Protein AF-A0A1W6CMZ3-F1 (afdb_monomer)

Structure (mmCIF, N/CA/C/O backbone):
data_AF-A0A1W6CMZ3-F1
#
_entry.id   AF-A0A1W6CMZ3-F1
#
loop_
_atom_site.group_PDB
_atom_site.id
_atom_site.type_symbol
_atom_site.label_atom_id
_atom_site.label_alt_id
_atom_site.label_comp_id
_atom_site.label_asym_id
_atom_site.label_entity_id
_atom_site.label_seq_id
_atom_site.pdbx_PDB_ins_code
_atom_site.Cartn_x
_atom_site.Cartn_y
_atom_site.Cartn_z
_atom_site.occupancy
_atom_site.B_iso_or_equiv
_atom_site.auth_seq_id
_atom_site.auth_comp_id
_atom_site.auth_asym_id
_atom_site.auth_atom_id
_atom_site.pdbx_PDB_model_num
ATOM 1 N N . MET A 1 1 ? 29.414 -1.482 -27.887 1.00 62.56 1 MET A N 1
ATOM 2 C CA . MET A 1 1 ? 29.349 -2.497 -28.954 1.00 62.56 1 MET A CA 1
ATOM 3 C C . MET A 1 1 ? 29.096 -3.826 -28.285 1.00 62.56 1 MET A C 1
ATOM 5 O O . MET A 1 1 ? 29.893 -4.213 -27.436 1.00 62.56 1 MET A O 1
ATOM 9 N N . ASN A 1 2 ? 27.954 -4.448 -28.569 1.00 77.81 2 ASN A N 1
ATOM 10 C CA . ASN A 1 2 ? 27.656 -5.778 -28.047 1.00 77.81 2 ASN A CA 1
ATOM 11 C C . ASN A 1 2 ? 28.223 -6.823 -29.026 1.00 77.81 2 ASN A C 1
ATOM 13 O O . ASN A 1 2 ? 28.229 -6.612 -30.239 1.00 77.81 2 ASN A O 1
ATOM 17 N N . HIS A 1 3 ? 28.694 -7.954 -28.506 1.00 80.75 3 HIS A N 1
ATOM 18 C CA . HIS A 1 3 ? 29.299 -9.018 -29.309 1.00 80.75 3 HIS A CA 1
ATOM 19 C C . HIS A 1 3 ? 28.613 -10.352 -29.015 1.00 80.75 3 HIS A C 1
ATOM 21 O O . HIS A 1 3 ? 28.310 -10.647 -27.858 1.00 80.75 3 HIS A O 1
ATOM 27 N N . ARG A 1 4 ? 28.403 -11.174 -30.048 1.00 79.62 4 ARG A N 1
ATOM 28 C CA . ARG A 1 4 ? 28.017 -12.582 -29.893 1.00 79.62 4 ARG A CA 1
ATOM 29 C C . ARG A 1 4 ? 29.242 -13.473 -30.033 1.00 79.62 4 ARG A C 1
ATOM 31 O O . ARG A 1 4 ? 30.122 -13.203 -30.848 1.00 79.62 4 ARG A O 1
ATOM 38 N N . VAL A 1 5 ? 29.294 -14.537 -29.241 1.00 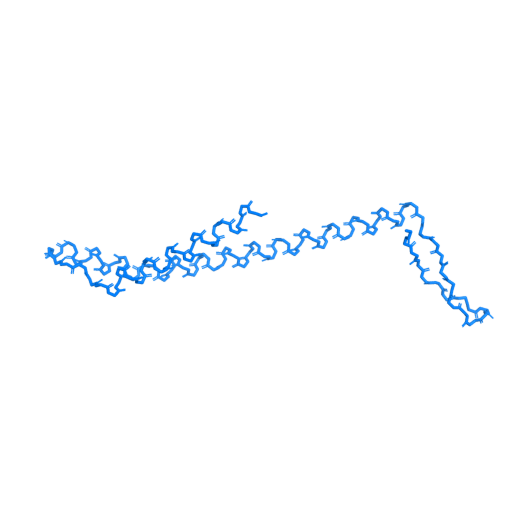76.06 5 VAL A N 1
ATOM 39 C CA . VAL A 1 5 ? 30.352 -15.545 -2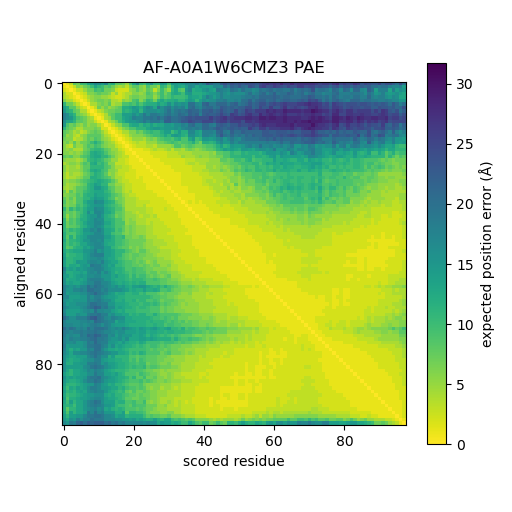9.341 1.00 76.06 5 VAL A CA 1
ATOM 40 C C . VAL A 1 5 ? 29.888 -16.634 -30.295 1.00 76.06 5 VAL A C 1
ATOM 42 O O . VAL A 1 5 ? 28.842 -17.243 -30.076 1.00 76.06 5 VAL A O 1
ATOM 45 N N . VAL A 1 6 ?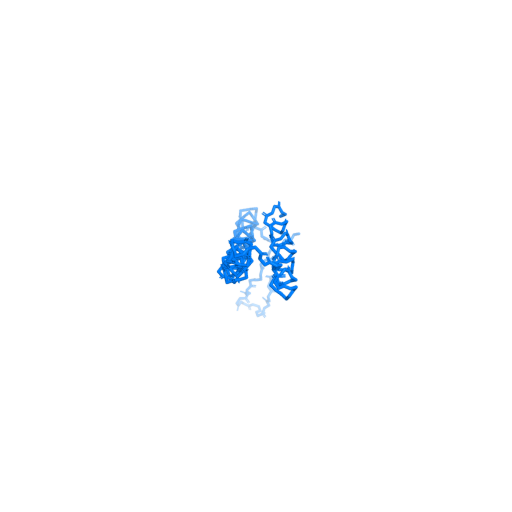 30.665 -16.873 -31.347 1.00 75.19 6 VAL A N 1
ATOM 46 C CA . VAL A 1 6 ? 30.429 -17.955 -32.304 1.00 75.19 6 VAL A CA 1
ATOM 47 C C . VAL A 1 6 ? 31.599 -18.928 -32.194 1.00 75.19 6 VAL A C 1
ATOM 49 O O . VAL A 1 6 ? 32.757 -18.509 -32.199 1.00 75.19 6 VAL A O 1
ATOM 52 N N . ALA A 1 7 ? 31.302 -20.217 -32.023 1.00 69.25 7 ALA A N 1
ATOM 53 C CA . ALA A 1 7 ? 32.330 -21.249 -32.020 1.00 69.25 7 ALA A CA 1
ATOM 54 C C . ALA A 1 7 ? 32.769 -21.497 -33.463 1.00 69.25 7 ALA A C 1
ATOM 56 O O . ALA A 1 7 ? 31.960 -21.938 -34.282 1.00 69.25 7 ALA A O 1
ATOM 57 N N . ASP A 1 8 ? 34.030 -21.205 -33.768 1.00 66.75 8 ASP A N 1
ATOM 58 C CA . ASP A 1 8 ? 34.616 -21.628 -35.030 1.00 66.75 8 ASP A CA 1
ATOM 59 C C . ASP A 1 8 ? 34.994 -23.110 -34.910 1.00 66.75 8 ASP A C 1
ATOM 61 O O . ASP A 1 8 ? 35.938 -23.480 -34.201 1.00 66.7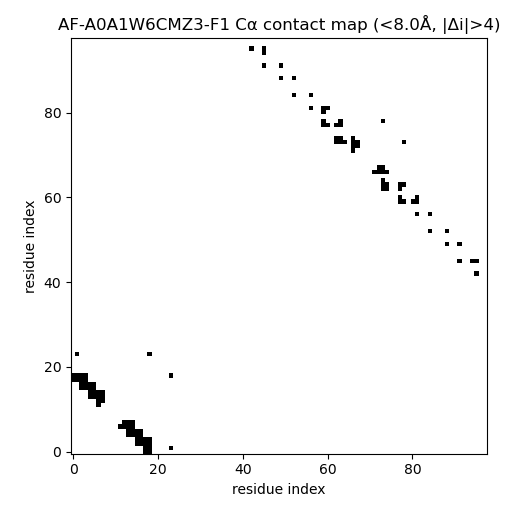5 8 ASP A O 1
ATOM 65 N N . LEU A 1 9 ? 34.191 -23.968 -35.544 1.00 57.47 9 LEU A N 1
ATOM 66 C CA . LEU A 1 9 ? 34.331 -25.426 -35.490 1.00 57.47 9 LEU A CA 1
ATOM 67 C C . LEU A 1 9 ? 35.645 -25.915 -36.122 1.00 57.47 9 LEU A C 1
ATOM 69 O O . LEU A 1 9 ? 36.079 -27.018 -35.802 1.00 57.47 9 LEU A O 1
ATOM 73 N N . GLU A 1 10 ? 36.296 -25.102 -36.959 1.00 59.69 10 GLU A N 1
ATOM 74 C CA . GLU A 1 10 ? 37.554 -25.459 -37.629 1.00 59.69 10 GLU A CA 1
ATOM 75 C C . GLU A 1 10 ? 38.795 -25.119 -36.785 1.00 59.69 10 GLU A C 1
ATOM 77 O O . GLU A 1 10 ? 39.803 -25.821 -36.851 1.00 59.69 10 GLU A O 1
ATOM 82 N N . ALA A 1 11 ? 38.729 -24.070 -35.955 1.00 64.44 11 ALA A N 1
ATOM 83 C CA . ALA A 1 11 ? 39.878 -23.564 -35.193 1.00 64.44 11 ALA A CA 1
ATOM 84 C C . ALA A 1 11 ? 39.826 -23.869 -33.685 1.00 64.44 11 ALA A C 1
ATOM 86 O O . ALA A 1 11 ? 40.799 -23.620 -32.973 1.00 64.44 11 ALA A O 1
ATOM 87 N N . GLY A 1 12 ? 38.693 -24.355 -33.161 1.00 63.53 12 GLY A N 1
ATOM 88 C CA . GLY A 1 12 ? 38.502 -24.543 -31.717 1.00 63.53 12 GLY A CA 1
ATOM 89 C C . GLY A 1 12 ? 38.559 -23.233 -30.913 1.00 63.53 12 GLY A C 1
ATOM 90 O O . GLY A 1 12 ? 38.713 -23.263 -29.692 1.00 63.53 12 GLY A O 1
ATOM 91 N N . MET A 1 13 ? 38.445 -22.080 -31.586 1.00 57.53 13 MET A N 1
ATOM 92 C CA . MET A 1 13 ? 38.521 -20.745 -30.996 1.00 57.53 13 MET A CA 1
ATOM 93 C C . MET A 1 13 ? 37.150 -20.061 -31.010 1.00 57.53 13 MET A C 1
ATOM 95 O O . MET A 1 13 ? 36.419 -20.082 -31.998 1.00 57.53 13 MET A O 1
ATOM 99 N N . ALA A 1 14 ? 36.807 -19.424 -29.892 1.00 69.94 14 ALA A N 1
ATOM 100 C CA . ALA A 1 14 ? 35.621 -18.589 -29.774 1.00 69.94 14 ALA A CA 1
ATOM 101 C C . ALA A 1 14 ? 35.881 -17.225 -30.435 1.00 69.94 14 ALA A C 1
ATOM 103 O O . ALA A 1 14 ? 36.719 -16.458 -29.958 1.00 69.94 14 ALA A O 1
ATOM 104 N N . VAL A 1 15 ? 35.160 -16.911 -31.514 1.00 75.06 15 VAL A N 1
ATOM 105 C CA . VAL A 1 15 ? 35.260 -15.617 -32.205 1.00 75.06 15 VAL A CA 1
ATOM 106 C C . VAL A 1 15 ? 34.138 -14.702 -31.722 1.00 75.06 15 VAL A C 1
ATOM 108 O O . VAL A 1 15 ? 32.959 -15.064 -31.751 1.00 75.06 15 VAL A O 1
ATOM 111 N N . GLN A 1 16 ? 34.500 -13.501 -31.271 1.00 74.19 16 GLN A N 1
ATOM 112 C CA . GLN A 1 16 ? 33.541 -12.447 -30.945 1.00 74.19 16 GLN A CA 1
ATOM 113 C C . GLN A 1 16 ? 33.173 -11.686 -32.215 1.00 74.19 16 GLN A C 1
ATOM 115 O O . GLN A 1 16 ? 33.980 -10.944 -32.771 1.00 74.19 16 GLN A O 1
ATOM 120 N N . VAL A 1 17 ? 31.935 -11.869 -32.664 1.00 79.88 17 VAL A N 1
ATOM 121 C CA . VAL A 1 17 ? 31.381 -11.174 -33.826 1.00 79.88 17 VAL A CA 1
ATOM 122 C C . VAL A 1 17 ? 30.532 -10.006 -33.313 1.00 79.88 17 VAL A C 1
ATOM 124 O O . VAL A 1 17 ? 29.685 -10.223 -32.440 1.00 79.88 17 VAL A O 1
ATOM 127 N N . PRO A 1 18 ? 30.758 -8.760 -33.778 1.00 80.62 18 PRO A N 1
ATOM 128 C CA . PRO A 1 18 ? 29.882 -7.643 -33.437 1.00 80.62 18 PRO A CA 1
ATOM 129 C C . PRO A 1 18 ? 28.460 -7.940 -33.910 1.00 80.62 18 PRO A C 1
ATOM 131 O O . PRO A 1 18 ? 28.262 -8.517 -34.980 1.00 80.62 18 PRO A O 1
ATOM 134 N N . LEU A 1 19 ? 27.480 -7.571 -33.093 1.00 85.06 19 LEU A N 1
ATOM 135 C CA . LEU A 1 19 ? 26.080 -7.720 -33.467 1.00 85.06 19 LEU A CA 1
ATOM 136 C C . LEU A 1 19 ? 25.733 -6.769 -34.615 1.00 85.06 19 LEU A C 1
ATOM 138 O O . LEU A 1 19 ? 26.263 -5.661 -34.720 1.00 85.06 19 LEU A O 1
ATOM 142 N N . THR A 1 20 ? 24.839 -7.220 -35.487 1.00 91.00 20 THR A N 1
ATOM 143 C CA . THR A 1 20 ? 24.210 -6.363 -36.492 1.00 91.00 20 THR A CA 1
ATOM 144 C C . THR A 1 20 ? 23.235 -5.392 -35.823 1.00 91.00 20 THR A C 1
ATOM 146 O O . THR A 1 20 ? 22.750 -5.647 -34.722 1.00 91.00 20 THR A O 1
ATOM 149 N N . ALA A 1 21 ? 22.896 -4.289 -36.496 1.00 88.75 21 ALA A N 1
ATOM 150 C CA . ALA A 1 21 ? 21.940 -3.312 -35.967 1.00 88.75 21 ALA A CA 1
ATOM 151 C C . ALA A 1 21 ? 20.562 -3.931 -35.647 1.00 88.75 21 ALA A C 1
ATOM 153 O O . ALA A 1 21 ? 19.914 -3.528 -34.686 1.00 88.75 21 ALA A O 1
ATOM 154 N N . GLU A 1 22 ? 20.128 -4.929 -36.423 1.00 87.75 22 GLU A N 1
ATOM 155 C CA . GLU A 1 22 ? 18.876 -5.657 -36.187 1.00 87.75 22 GLU A CA 1
ATOM 156 C C . GLU A 1 22 ? 18.958 -6.540 -34.933 1.00 87.75 22 GLU A C 1
ATOM 158 O O . GLU A 1 22 ? 18.054 -6.511 -34.099 1.00 87.75 22 GLU A O 1
ATOM 163 N N . GLU A 1 23 ? 20.067 -7.259 -34.742 1.00 88.94 23 GLU A N 1
ATOM 164 C CA . GLU A 1 23 ? 20.285 -8.067 -33.537 1.00 88.94 23 GLU A CA 1
ATOM 165 C C . GLU A 1 23 ? 20.466 -7.192 -32.284 1.00 88.94 23 GLU A C 1
ATOM 167 O O . GLU A 1 23 ? 19.976 -7.539 -31.209 1.00 88.94 23 GLU A O 1
ATOM 172 N N . GLU A 1 24 ? 21.137 -6.040 -32.396 1.00 88.94 24 GLU A N 1
ATOM 173 C CA . GLU A 1 24 ? 21.228 -5.069 -31.300 1.00 88.94 24 GLU A CA 1
ATOM 174 C C . GLU A 1 24 ? 19.843 -4.527 -30.929 1.00 88.94 24 GLU A C 1
ATOM 176 O O . GLU A 1 24 ? 19.513 -4.450 -29.742 1.00 88.94 24 GLU A O 1
ATOM 181 N N . GLN A 1 25 ? 19.010 -4.210 -31.922 1.00 88.19 25 GLN A N 1
ATOM 182 C CA . GLN A 1 25 ? 17.651 -3.731 -31.698 1.00 88.19 25 GLN A CA 1
ATOM 183 C C . GLN A 1 25 ? 16.764 -4.798 -31.039 1.00 88.19 25 GLN A C 1
ATOM 185 O O . GLN A 1 25 ? 16.065 -4.493 -30.072 1.00 88.19 25 GLN A O 1
ATOM 190 N N . ASP A 1 26 ? 16.823 -6.050 -31.495 1.00 91.81 26 ASP A N 1
ATOM 191 C CA . ASP A 1 26 ? 16.092 -7.170 -30.887 1.00 91.81 26 ASP A CA 1
ATOM 192 C C . ASP A 1 26 ? 16.522 -7.400 -29.427 1.00 91.81 26 ASP A C 1
ATOM 194 O O . ASP A 1 26 ? 15.684 -7.543 -28.532 1.00 91.81 26 ASP A O 1
ATOM 198 N N . LEU A 1 27 ? 17.825 -7.333 -29.134 1.00 88.75 27 LEU A N 1
ATOM 199 C CA . LEU A 1 27 ? 18.329 -7.417 -27.759 1.00 88.75 27 LEU A CA 1
ATOM 200 C C . LEU A 1 27 ? 17.818 -6.273 -26.875 1.00 88.75 27 LEU A C 1
ATOM 202 O O . LEU A 1 27 ? 17.445 -6.514 -25.722 1.00 88.75 27 LEU A O 1
ATOM 206 N N . LEU A 1 28 ? 17.769 -5.044 -27.393 1.00 92.06 28 LEU A N 1
ATOM 207 C CA . LEU A 1 28 ? 17.212 -3.899 -26.670 1.00 92.06 28 LEU A CA 1
ATOM 208 C C . LEU A 1 28 ? 15.718 -4.089 -26.388 1.00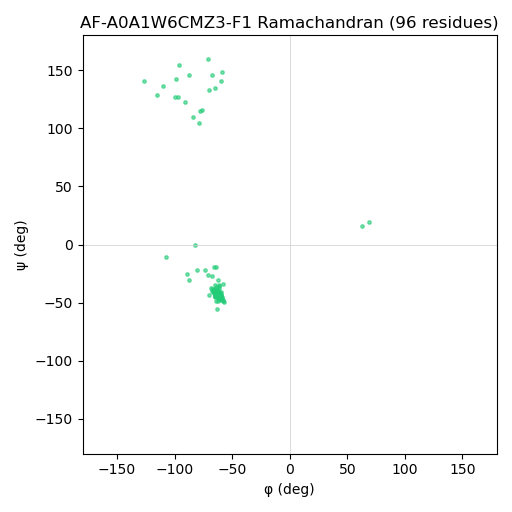 92.06 28 LEU A C 1
ATOM 210 O O . LEU A 1 28 ? 15.282 -3.865 -25.257 1.00 92.06 28 LEU A O 1
ATOM 214 N N . THR A 1 29 ? 14.943 -4.558 -27.368 1.00 93.50 29 THR A N 1
ATOM 215 C CA . THR A 1 29 ? 13.513 -4.846 -27.199 1.00 93.50 29 THR A CA 1
ATOM 216 C C . THR A 1 29 ? 13.276 -5.935 -26.158 1.00 93.50 29 THR A C 1
ATOM 218 O O . THR A 1 29 ? 12.441 -5.765 -25.271 1.00 93.50 29 THR A O 1
ATOM 221 N N . ARG A 1 30 ? 14.040 -7.031 -26.200 1.00 91.31 30 ARG A N 1
ATOM 222 C CA . ARG A 1 30 ? 13.939 -8.108 -25.203 1.00 91.31 30 ARG A CA 1
ATOM 223 C C . ARG A 1 30 ? 14.285 -7.614 -23.805 1.00 91.31 30 ARG A C 1
ATOM 225 O O . ARG A 1 30 ? 13.565 -7.920 -22.860 1.00 91.31 30 ARG A O 1
ATOM 232 N N . ARG A 1 31 ? 15.345 -6.813 -23.668 1.00 92.31 31 ARG A N 1
ATOM 233 C CA . ARG A 1 31 ? 15.726 -6.214 -22.384 1.00 92.31 31 ARG A CA 1
ATOM 234 C C . ARG A 1 31 ? 14.635 -5.286 -21.847 1.00 92.31 31 ARG A C 1
ATOM 236 O O . ARG A 1 31 ? 14.337 -5.337 -20.658 1.00 92.31 31 ARG A O 1
ATOM 243 N N . ALA A 1 32 ? 14.027 -4.476 -22.711 1.00 92.00 32 ALA A N 1
ATOM 244 C CA . ALA A 1 32 ? 12.907 -3.621 -22.333 1.00 92.00 32 ALA A CA 1
ATOM 245 C C . ALA A 1 32 ? 11.695 -4.445 -21.869 1.00 92.00 32 ALA A C 1
ATOM 247 O O . ALA A 1 32 ? 11.107 -4.129 -20.839 1.00 92.00 32 ALA A O 1
ATOM 248 N N . ALA A 1 33 ? 11.369 -5.537 -22.567 1.00 92.38 33 ALA A N 1
ATOM 249 C CA . ALA A 1 33 ? 10.282 -6.436 -22.183 1.00 92.38 33 ALA A CA 1
ATOM 250 C C . ALA A 1 33 ? 10.539 -7.131 -20.834 1.00 92.38 33 ALA A C 1
ATOM 252 O O . ALA A 1 33 ? 9.613 -7.287 -20.042 1.00 92.38 33 ALA A O 1
ATOM 253 N N . VAL A 1 34 ? 11.787 -7.520 -20.545 1.00 92.88 34 VAL A N 1
ATOM 254 C CA . VAL A 1 34 ? 12.166 -8.055 -19.225 1.00 92.88 34 VAL A CA 1
ATOM 255 C C . VAL A 1 34 ? 11.953 -6.999 -18.140 1.00 92.88 34 VAL A C 1
ATOM 257 O O . VAL A 1 34 ? 11.262 -7.278 -17.168 1.00 92.88 34 VAL A O 1
ATOM 260 N N . GLY A 1 35 ? 12.441 -5.771 -18.343 1.00 90.56 35 GLY A N 1
ATOM 261 C CA . GLY A 1 35 ? 12.247 -4.689 -17.370 1.00 90.56 35 GLY A CA 1
ATOM 262 C C . GLY A 1 35 ? 10.773 -4.330 -17.137 1.00 90.56 35 GLY A C 1
ATOM 263 O O . GLY A 1 35 ? 10.381 -4.023 -16.015 1.00 90.56 35 GLY A O 1
ATOM 264 N N . GLN A 1 36 ? 9.932 -4.410 -18.174 1.00 91.31 36 GLN A N 1
ATOM 265 C CA . GLN A 1 36 ? 8.483 -4.225 -18.038 1.00 91.31 36 GLN A CA 1
ATOM 266 C C . GLN A 1 36 ? 7.837 -5.325 -17.192 1.00 91.31 36 GLN A C 1
ATOM 268 O O . GLN A 1 36 ? 7.065 -5.011 -16.290 1.00 91.31 36 GLN A O 1
ATOM 273 N N . ARG A 1 37 ? 8.187 -6.594 -17.430 1.00 92.38 37 ARG A N 1
ATOM 274 C CA . ARG A 1 37 ? 7.673 -7.722 -16.635 1.00 92.38 37 ARG A CA 1
ATOM 275 C C . ARG A 1 37 ? 8.076 -7.613 -15.168 1.00 92.38 37 ARG A C 1
ATOM 277 O O . ARG A 1 37 ? 7.227 -7.755 -14.297 1.00 92.38 37 ARG A O 1
ATOM 284 N N . GLU A 1 38 ? 9.337 -7.286 -14.892 1.00 92.94 38 GLU A N 1
ATOM 285 C CA . GLU A 1 38 ? 9.824 -7.076 -13.522 1.00 92.94 38 GLU A CA 1
ATOM 286 C C . GLU A 1 38 ? 9.057 -5.944 -12.813 1.00 92.94 38 GLU A C 1
ATOM 288 O O . GLU A 1 38 ? 8.684 -6.070 -11.644 1.00 92.94 38 GLU A O 1
ATOM 293 N N . ALA A 1 39 ? 8.758 -4.851 -13.523 1.00 91.50 39 ALA A N 1
ATOM 294 C CA . ALA A 1 39 ? 7.963 -3.751 -12.982 1.00 91.50 39 ALA A CA 1
ATOM 295 C C . ALA A 1 39 ? 6.497 -4.147 -12.721 1.00 91.50 39 ALA A C 1
ATOM 297 O O . ALA A 1 39 ? 5.912 -3.729 -11.719 1.00 91.50 39 ALA A O 1
ATOM 298 N N . GLU A 1 40 ? 5.891 -4.952 -13.595 1.00 93.94 40 GLU A N 1
ATOM 299 C CA . GLU A 1 40 ? 4.536 -5.484 -13.410 1.00 93.94 40 GLU A CA 1
ATOM 300 C C . GLU A 1 40 ? 4.454 -6.429 -12.206 1.00 93.94 40 GLU A C 1
ATOM 302 O O . GLU A 1 40 ? 3.546 -6.298 -11.383 1.00 93.94 40 GLU A O 1
ATOM 307 N N . GLU A 1 41 ? 5.429 -7.326 -12.052 1.00 95.12 41 GLU A N 1
ATOM 308 C CA . GLU A 1 41 ? 5.534 -8.226 -10.901 1.00 95.12 41 GLU A CA 1
ATOM 309 C C . GLU A 1 41 ? 5.688 -7.442 -9.591 1.00 95.12 41 GLU A C 1
ATOM 311 O O . GLU A 1 41 ? 4.964 -7.694 -8.623 1.00 95.12 41 GLU A O 1
ATOM 316 N N . ALA A 1 42 ? 6.561 -6.429 -9.569 1.00 94.75 42 ALA A N 1
ATOM 317 C CA . ALA A 1 42 ? 6.722 -5.553 -8.412 1.00 94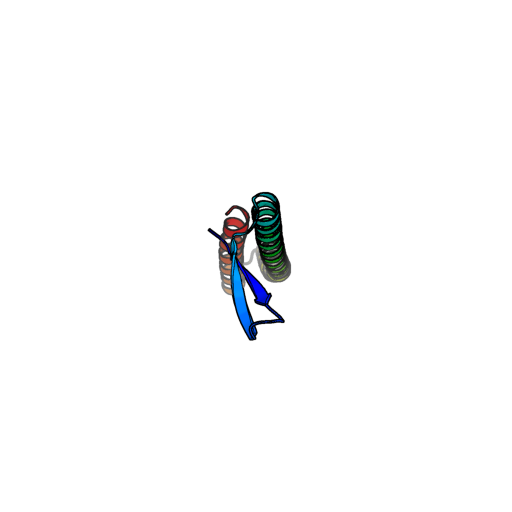.75 42 ALA A CA 1
ATOM 318 C C . ALA A 1 42 ? 5.412 -4.825 -8.055 1.00 94.75 42 ALA A C 1
ATOM 320 O O . ALA A 1 42 ? 5.013 -4.790 -6.886 1.00 94.75 42 ALA A O 1
ATOM 321 N N . ARG A 1 43 ? 4.693 -4.296 -9.054 1.00 95.88 43 ARG A N 1
ATOM 322 C CA . ARG A 1 43 ? 3.381 -3.654 -8.856 1.00 95.88 43 ARG A CA 1
ATOM 323 C C . ARG A 1 43 ? 2.346 -4.629 -8.301 1.00 95.88 43 ARG A C 1
ATOM 325 O O . ARG A 1 43 ? 1.617 -4.263 -7.378 1.00 95.88 43 ARG A O 1
ATOM 332 N N . ALA A 1 44 ? 2.294 -5.857 -8.813 1.00 96.88 44 ALA A N 1
ATOM 333 C CA . ALA A 1 44 ? 1.374 -6.887 -8.337 1.00 96.88 44 ALA A CA 1
ATOM 334 C C . ALA A 1 44 ? 1.632 -7.250 -6.864 1.00 96.88 44 ALA A C 1
ATOM 336 O O . ALA A 1 44 ? 0.688 -7.357 -6.078 1.00 96.88 44 ALA A O 1
ATOM 337 N N . LEU A 1 45 ? 2.901 -7.364 -6.457 1.00 97.31 45 LEU A N 1
ATOM 338 C CA . LEU A 1 45 ? 3.274 -7.609 -5.060 1.00 97.31 45 LEU A CA 1
ATOM 339 C C . LEU A 1 45 ? 2.847 -6.460 -4.138 1.00 97.31 45 LEU A C 1
ATOM 341 O O . LEU A 1 45 ? 2.288 -6.706 -3.067 1.00 97.31 45 LEU A O 1
ATOM 345 N N . ILE A 1 46 ? 3.050 -5.209 -4.560 1.00 97.56 46 ILE A N 1
ATOM 346 C CA . ILE A 1 46 ? 2.621 -4.035 -3.787 1.00 97.56 46 ILE A CA 1
ATOM 347 C C . ILE A 1 46 ? 1.094 -4.012 -3.627 1.00 97.56 46 ILE A C 1
ATOM 349 O O . ILE A 1 46 ? 0.590 -3.775 -2.527 1.00 97.56 46 ILE A O 1
ATOM 353 N N . GLN A 1 47 ? 0.345 -4.294 -4.696 1.00 97.81 47 GLN A N 1
ATOM 354 C CA . GLN A 1 47 ? -1.118 -4.371 -4.645 1.00 97.81 47 GLN A CA 1
ATOM 355 C C . GLN A 1 47 ? -1.607 -5.488 -3.714 1.00 97.81 47 GLN A C 1
ATOM 357 O O . GLN A 1 47 ? -2.543 -5.277 -2.941 1.00 97.81 47 GLN A O 1
ATOM 362 N N . ALA A 1 48 ? -0.954 -6.653 -3.733 1.00 98.12 48 ALA A N 1
ATOM 363 C CA . ALA A 1 48 ? -1.270 -7.748 -2.822 1.00 98.12 48 ALA A CA 1
ATOM 364 C C . ALA A 1 48 ? -1.031 -7.365 -1.350 1.00 98.12 48 ALA A C 1
ATOM 366 O O . ALA A 1 48 ? -1.838 -7.707 -0.481 1.00 98.12 48 ALA A O 1
ATOM 367 N N . GLU A 1 49 ? 0.038 -6.619 -1.055 1.00 98.00 49 GLU A N 1
ATOM 368 C CA . GLU A 1 49 ? 0.300 -6.134 0.303 1.00 98.00 49 GLU A CA 1
ATOM 369 C C . GLU A 1 49 ? -0.734 -5.094 0.752 1.00 98.00 49 GLU A C 1
ATOM 371 O O . GLU A 1 49 ? -1.211 -5.152 1.886 1.00 98.00 49 GLU A O 1
ATOM 376 N N . LEU A 1 50 ? -1.144 -4.186 -0.140 1.00 98.25 50 LEU A N 1
ATOM 377 C CA . LEU A 1 50 ? -2.222 -3.233 0.138 1.00 98.25 50 LEU A CA 1
ATOM 378 C C . LEU A 1 50 ? -3.535 -3.954 0.475 1.00 98.25 50 LEU A C 1
ATOM 380 O O . LEU A 1 50 ? -4.143 -3.648 1.498 1.00 98.25 50 LEU A O 1
ATOM 384 N N . ALA A 1 51 ? -3.914 -4.981 -0.291 1.00 98.06 51 ALA A N 1
ATOM 385 C CA . ALA A 1 51 ? -5.096 -5.792 0.010 1.00 98.06 51 ALA A CA 1
ATOM 386 C C . ALA A 1 51 ? -4.987 -6.512 1.372 1.00 98.06 51 ALA A C 1
ATOM 388 O O . ALA A 1 51 ? -5.965 -6.635 2.120 1.00 98.06 51 ALA A O 1
ATOM 389 N N . ARG A 1 52 ? -3.780 -6.959 1.747 1.00 98.00 52 ARG A N 1
ATOM 390 C CA . ARG A 1 52 ? -3.531 -7.531 3.076 1.00 98.00 52 ARG A CA 1
ATOM 391 C C . ARG A 1 52 ? -3.700 -6.482 4.177 1.00 98.00 52 ARG A C 1
ATOM 393 O O . ARG A 1 52 ? -4.286 -6.794 5.212 1.00 98.00 52 ARG A O 1
ATOM 400 N N . ILE A 1 53 ? -3.224 -5.257 3.978 1.00 98.06 53 ILE A N 1
ATOM 401 C CA . ILE A 1 53 ? -3.432 -4.159 4.931 1.00 98.06 53 ILE A CA 1
ATOM 402 C C . ILE A 1 53 ? -4.924 -3.853 5.086 1.00 98.06 53 ILE A C 1
ATOM 404 O O . ILE A 1 53 ? -5.403 -3.781 6.220 1.00 98.06 53 ILE A O 1
ATOM 408 N N . ASP A 1 54 ? -5.663 -3.757 3.980 1.00 97.75 54 ASP A N 1
ATOM 409 C CA . ASP A 1 54 ? -7.100 -3.480 3.994 1.00 97.75 54 ASP A CA 1
ATOM 410 C C . ASP A 1 54 ? -7.848 -4.526 4.829 1.00 97.75 54 ASP A C 1
ATOM 412 O O . ASP A 1 54 ? -8.568 -4.172 5.763 1.00 97.75 54 ASP A O 1
ATOM 416 N N . SER A 1 55 ? -7.595 -5.820 4.602 1.00 97.62 55 SER A N 1
ATOM 417 C CA . SER A 1 55 ? -8.209 -6.884 5.413 1.00 97.62 55 SER A CA 1
ATOM 418 C C . SER A 1 55 ? -7.840 -6.810 6.903 1.00 97.62 55 SER A C 1
ATOM 420 O O . SER A 1 55 ? -8.696 -7.025 7.764 1.00 97.62 55 SER A O 1
ATOM 422 N N . ARG A 1 56 ? -6.593 -6.449 7.238 1.00 96.81 56 ARG A N 1
ATOM 423 C CA . ARG A 1 56 ? -6.135 -6.293 8.631 1.00 96.81 56 ARG A CA 1
ATOM 424 C C . ARG A 1 56 ? -6.726 -5.067 9.325 1.00 96.81 56 ARG A C 1
ATOM 426 O O . ARG A 1 56 ? -6.845 -5.084 10.547 1.00 96.81 56 ARG A O 1
ATOM 433 N N . SER A 1 57 ? -7.102 -4.035 8.574 1.00 96.94 57 SER A N 1
ATOM 434 C CA . SER A 1 57 ? -7.691 -2.804 9.115 1.00 96.94 57 SER A CA 1
ATOM 435 C C . SER A 1 57 ? -9.140 -2.975 9.590 1.00 96.94 57 SER A C 1
ATOM 437 O O . SER A 1 57 ? -9.595 -2.221 10.447 1.00 96.94 57 SER A O 1
ATOM 439 N N . VAL A 1 58 ? -9.856 -3.997 9.098 1.00 97.31 58 VAL A N 1
ATOM 440 C CA . VAL A 1 58 ? -11.291 -4.198 9.372 1.00 97.31 58 VAL A CA 1
ATOM 441 C C . VAL A 1 58 ? -11.583 -4.352 10.863 1.00 97.31 58 VAL A C 1
ATOM 443 O O . VAL A 1 58 ? -12.504 -3.720 11.379 1.00 97.31 58 VAL A O 1
ATOM 446 N N . ARG A 1 59 ? -10.820 -5.200 11.563 1.00 96.00 59 ARG A N 1
ATOM 447 C CA . ARG A 1 59 ? -11.040 -5.469 12.990 1.00 96.00 59 ARG A CA 1
ATOM 448 C C . ARG A 1 59 ? -10.849 -4.215 13.858 1.00 96.00 59 ARG A C 1
ATOM 450 O O . ARG A 1 59 ? -11.796 -3.891 14.569 1.00 96.00 59 ARG A O 1
ATOM 457 N N . PRO A 1 60 ? -9.699 -3.513 13.822 1.00 97.06 60 PRO A N 1
ATOM 458 C CA . PRO A 1 60 ? -9.514 -2.332 14.659 1.00 97.06 60 PRO A CA 1
ATOM 459 C C . PRO A 1 60 ? -10.480 -1.200 14.279 1.00 97.06 60 PRO A C 1
ATOM 461 O O . PRO A 1 60 ? -11.006 -0.542 15.169 1.00 97.06 60 PRO A O 1
ATOM 464 N N . LEU A 1 61 ? -10.819 -1.021 12.990 1.00 97.19 61 LEU A N 1
ATOM 465 C CA . LEU A 1 61 ? -11.870 -0.072 12.588 1.00 97.19 61 LEU A CA 1
ATOM 466 C C . LEU A 1 61 ? -13.217 -0.403 13.233 1.00 97.19 61 LEU A C 1
ATOM 468 O O . LEU A 1 61 ? -13.878 0.487 13.759 1.00 97.19 61 LEU A O 1
ATOM 472 N N . ARG A 1 62 ? -13.619 -1.678 13.214 1.00 97.62 62 ARG A N 1
ATOM 473 C CA . ARG A 1 62 ? -14.862 -2.115 13.854 1.00 97.62 62 ARG A CA 1
ATOM 474 C C . ARG A 1 62 ? -14.838 -1.856 15.359 1.00 97.62 62 ARG A C 1
ATOM 476 O O . ARG A 1 62 ? -15.795 -1.284 15.860 1.00 97.62 62 ARG A O 1
ATOM 483 N N . ALA A 1 63 ? -13.757 -2.221 16.046 1.00 97.19 63 ALA A N 1
ATOM 484 C CA . ALA A 1 63 ? -13.622 -2.021 17.490 1.00 97.19 63 ALA A CA 1
ATOM 485 C C . ALA A 1 63 ? -13.714 -0.534 17.877 1.00 97.19 63 ALA A C 1
ATOM 487 O O . ALA A 1 63 ? -14.433 -0.167 18.805 1.00 97.19 63 ALA A O 1
ATOM 488 N N . ILE A 1 64 ? -13.058 0.342 17.108 1.00 97.50 64 ILE A N 1
ATOM 489 C CA . ILE A 1 64 ? -13.132 1.795 17.301 1.00 97.50 64 ILE A CA 1
ATOM 490 C C . ILE A 1 64 ? -14.562 2.304 17.108 1.00 97.50 64 ILE A C 1
ATOM 492 O O . ILE A 1 64 ? -15.048 3.080 17.930 1.00 97.50 64 ILE A O 1
ATOM 496 N N . LEU A 1 65 ? -15.243 1.867 16.044 1.00 97.75 65 LEU A N 1
ATOM 497 C CA . LEU A 1 65 ? -16.624 2.268 15.773 1.00 97.75 65 LEU A CA 1
ATOM 498 C C . LEU A 1 65 ? -17.578 1.773 16.867 1.00 97.75 65 LEU A C 1
ATOM 500 O O . LEU A 1 65 ? -18.404 2.545 17.346 1.00 97.75 65 LEU A O 1
ATOM 504 N N . GLU A 1 66 ? -17.440 0.523 17.308 1.00 98.12 66 GLU A N 1
ATOM 505 C CA . GLU A 1 66 ? -18.227 -0.048 18.406 1.00 98.12 66 GLU A CA 1
ATOM 506 C C . GLU A 1 66 ? -18.044 0.764 19.696 1.00 98.12 66 GLU A C 1
ATOM 508 O O . GLU A 1 66 ? -19.037 1.201 20.283 1.00 98.12 66 GLU A O 1
ATOM 513 N N . ALA A 1 67 ? -16.799 1.071 20.082 1.00 97.50 67 ALA A N 1
ATOM 514 C CA . ALA A 1 67 ? -16.506 1.905 21.247 1.00 97.50 67 ALA A CA 1
ATOM 515 C C . ALA A 1 67 ? -17.167 3.289 21.139 1.00 97.50 67 ALA A C 1
ATOM 517 O O . ALA A 1 67 ? -17.869 3.714 22.057 1.00 97.50 67 ALA A O 1
ATOM 518 N N . GLN A 1 68 ? -17.029 3.955 19.990 1.00 96.94 68 GLN A N 1
ATOM 519 C CA . GLN A 1 68 ? -17.634 5.268 19.752 1.00 96.94 68 GLN A CA 1
ATOM 520 C C . GLN A 1 68 ? -19.162 5.230 19.847 1.00 96.94 68 GLN A C 1
ATOM 522 O O . GLN A 1 68 ? -19.758 6.099 20.482 1.00 96.94 68 GLN A O 1
ATOM 527 N N . THR A 1 69 ? -19.807 4.216 19.261 1.00 97.62 69 THR A N 1
ATOM 528 C CA . THR A 1 69 ? -21.272 4.069 19.328 1.00 97.62 69 THR A CA 1
ATOM 529 C C . THR A 1 69 ? -21.778 3.763 20.735 1.00 97.62 69 THR A C 1
ATOM 531 O O . THR A 1 69 ? -22.895 4.145 21.076 1.00 97.62 69 THR A O 1
ATOM 534 N N . ALA A 1 70 ? -20.949 3.140 21.574 1.00 97.62 70 ALA A N 1
ATOM 535 C CA . ALA A 1 70 ? -21.233 2.905 22.986 1.00 97.62 70 ALA A CA 1
ATOM 536 C C . ALA A 1 70 ? -20.931 4.125 23.883 1.00 97.62 70 ALA A C 1
ATOM 538 O O . ALA A 1 70 ? -21.121 4.048 25.096 1.00 97.62 70 ALA A O 1
ATOM 539 N N . GLY A 1 71 ? -20.445 5.240 23.320 1.00 97.69 71 GLY A N 1
ATOM 540 C CA . GLY A 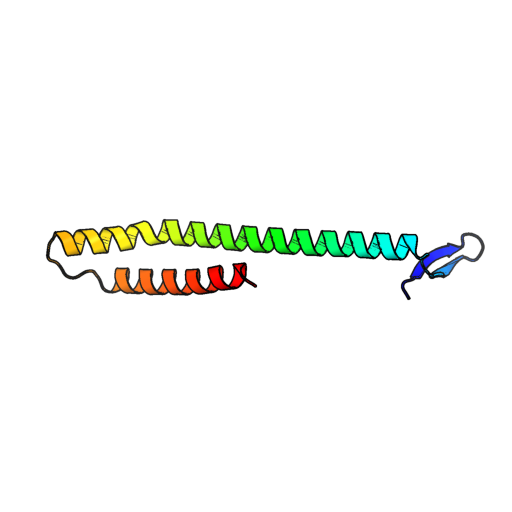1 71 ? -19.994 6.402 24.092 1.00 97.69 71 GLY A CA 1
ATOM 541 C C . GLY A 1 71 ? -18.717 6.141 24.900 1.00 97.69 71 GLY A C 1
ATOM 542 O O . GLY A 1 71 ? -18.435 6.859 25.858 1.00 97.69 71 GLY A O 1
ATOM 543 N N . LEU A 1 72 ? -17.959 5.107 24.533 1.00 97.75 72 LEU A N 1
ATOM 544 C CA . LEU A 1 72 ? -16.686 4.740 25.138 1.00 97.75 72 LEU A CA 1
ATOM 545 C C . LEU A 1 72 ? -15.520 5.310 24.327 1.00 97.75 72 LEU A C 1
ATOM 547 O O . LEU A 1 72 ? -15.601 5.524 23.115 1.00 97.75 72 LEU A O 1
ATOM 551 N N . SER A 1 73 ? -14.396 5.517 25.004 1.00 96.75 73 SER A N 1
ATOM 552 C CA . SER A 1 73 ? -13.139 5.827 24.328 1.00 96.75 73 SER A CA 1
ATOM 553 C C . SER A 1 73 ? -12.625 4.589 23.585 1.00 96.75 73 SER A C 1
ATOM 555 O O . SER A 1 73 ? -12.565 3.519 24.195 1.00 96.75 73 SER A O 1
ATOM 557 N N . PRO A 1 74 ? -12.210 4.712 22.311 1.00 96.56 74 PRO A N 1
ATOM 558 C CA . PRO A 1 74 ? -11.557 3.620 21.599 1.00 96.56 74 PRO A CA 1
ATOM 559 C C . PRO A 1 74 ? -10.282 3.146 22.296 1.00 96.56 74 PRO A C 1
ATOM 561 O O . PRO A 1 74 ? -9.555 3.948 22.892 1.00 96.56 74 PRO A O 1
ATOM 564 N N . GLU A 1 75 ? -9.977 1.855 22.176 1.00 96.69 75 GLU A N 1
ATOM 565 C CA . GLU A 1 75 ? -8.741 1.305 22.722 1.00 96.69 75 GLU A CA 1
ATOM 566 C C . GLU A 1 75 ? -7.516 1.898 22.013 1.00 96.69 75 GLU A C 1
ATOM 568 O O . GLU A 1 75 ? -7.441 1.986 20.784 1.00 96.69 75 GLU A O 1
ATOM 573 N N . SER A 1 76 ? -6.508 2.285 22.798 1.00 96.56 76 SER A N 1
ATOM 574 C CA . SER A 1 76 ? -5.271 2.867 22.267 1.00 96.56 76 SER A CA 1
ATOM 575 C C . SER A 1 76 ? -4.508 1.895 21.364 1.00 96.56 76 SER A C 1
ATOM 577 O O . SER A 1 76 ? -3.855 2.329 20.417 1.00 96.56 76 SER A O 1
ATOM 579 N N . ALA A 1 77 ? -4.620 0.589 21.622 1.00 96.19 77 ALA A N 1
ATOM 580 C CA . ALA A 1 77 ? -4.012 -0.456 20.808 1.00 96.19 77 ALA A CA 1
ATOM 581 C C . ALA A 1 77 ? -4.610 -0.510 19.392 1.00 96.19 77 ALA A C 1
ATOM 583 O O . ALA A 1 77 ? -3.855 -0.580 18.422 1.00 96.19 77 ALA A O 1
ATOM 584 N N . ASP A 1 78 ? -5.935 -0.405 19.252 1.00 96.00 78 ASP A N 1
ATOM 585 C CA . ASP A 1 78 ? -6.601 -0.397 17.943 1.00 96.00 78 ASP A CA 1
ATOM 586 C C . ASP A 1 78 ? -6.248 0.863 17.144 1.00 96.00 78 ASP A C 1
ATOM 588 O O . ASP A 1 78 ? -5.950 0.795 15.947 1.00 96.00 78 ASP A O 1
ATOM 592 N N . MET A 1 79 ? -6.199 2.015 17.820 1.00 97.31 79 MET A N 1
ATOM 593 C CA . MET A 1 79 ? -5.773 3.282 17.220 1.00 97.31 79 MET A CA 1
ATOM 594 C C . MET A 1 79 ? -4.313 3.222 16.744 1.00 97.31 79 MET A C 1
ATOM 596 O O . MET A 1 79 ? -4.010 3.632 15.621 1.00 97.31 79 MET A O 1
ATOM 600 N N . ALA A 1 80 ? -3.408 2.682 17.568 1.00 97.38 80 ALA A N 1
ATOM 601 C CA . ALA A 1 80 ? -1.999 2.511 17.216 1.00 97.38 80 ALA A CA 1
ATOM 602 C C . ALA A 1 80 ? -1.819 1.538 16.042 1.00 97.38 80 ALA A C 1
ATOM 604 O O . ALA A 1 80 ? -1.058 1.822 15.114 1.00 97.38 80 ALA A O 1
ATOM 605 N N . MET A 1 81 ? -2.566 0.430 16.037 1.00 96.25 81 MET A N 1
ATOM 606 C CA . MET A 1 81 ? -2.553 -0.537 14.943 1.00 96.25 81 MET A CA 1
ATOM 607 C C . MET A 1 81 ? -3.003 0.103 13.624 1.00 96.25 81 MET A C 1
ATOM 609 O O . MET A 1 81 ? -2.362 -0.106 12.594 1.00 96.25 81 MET A O 1
ATOM 613 N N . LEU A 1 82 ? -4.063 0.918 13.631 1.00 97.12 82 LEU A N 1
ATOM 614 C CA . LEU A 1 82 ? -4.489 1.634 12.425 1.00 97.12 82 LEU A CA 1
ATOM 615 C C . LEU A 1 82 ? -3.481 2.675 11.956 1.00 97.12 82 LEU A C 1
ATOM 617 O O . LEU A 1 82 ? -3.263 2.795 10.751 1.00 97.12 82 LEU A O 1
ATOM 621 N N . ALA A 1 83 ? -2.856 3.411 12.873 1.00 97.81 83 ALA A N 1
ATOM 622 C CA . ALA A 1 83 ? -1.814 4.367 12.516 1.00 97.81 83 ALA A CA 1
ATOM 623 C C . ALA A 1 83 ? -0.637 3.670 11.810 1.00 97.81 83 ALA A C 1
ATOM 625 O O . ALA A 1 83 ? -0.175 4.138 10.768 1.00 97.81 83 ALA A O 1
ATOM 626 N N . GLU A 1 84 ? -0.207 2.515 12.320 1.00 97.75 84 GLU A N 1
ATOM 627 C CA . GLU A 1 84 ? 0.849 1.710 11.705 1.00 97.75 84 GLU A CA 1
ATOM 628 C C . GLU A 1 84 ? 0.449 1.186 10.317 1.00 97.75 84 GLU A C 1
ATOM 630 O O . GLU A 1 84 ? 1.209 1.322 9.353 1.00 97.75 84 GLU A O 1
ATOM 635 N N . LEU A 1 85 ? -0.749 0.606 10.192 1.00 97.94 85 LEU A N 1
ATOM 636 C CA . LEU A 1 85 ? -1.263 0.101 8.917 1.00 97.94 85 LEU A CA 1
ATOM 637 C C . LEU A 1 85 ? -1.376 1.221 7.871 1.00 97.94 85 LEU A C 1
ATOM 639 O O . LEU A 1 85 ? -0.969 1.030 6.723 1.00 97.94 85 LEU A O 1
ATOM 643 N N . ASN A 1 86 ? -1.843 2.406 8.272 1.00 97.62 86 ASN A N 1
ATOM 644 C CA . ASN A 1 86 ? -1.928 3.575 7.399 1.00 97.62 86 ASN A CA 1
ATOM 645 C C . ASN A 1 86 ? -0.551 4.075 6.953 1.00 97.62 86 ASN A C 1
ATOM 647 O O . ASN A 1 86 ? -0.377 4.378 5.773 1.00 97.62 86 ASN A O 1
ATOM 651 N N . ALA A 1 87 ? 0.434 4.126 7.855 1.00 98.19 87 ALA A N 1
ATOM 652 C CA . ALA A 1 87 ? 1.798 4.520 7.509 1.00 98.19 87 ALA A CA 1
ATOM 653 C C . ALA A 1 87 ? 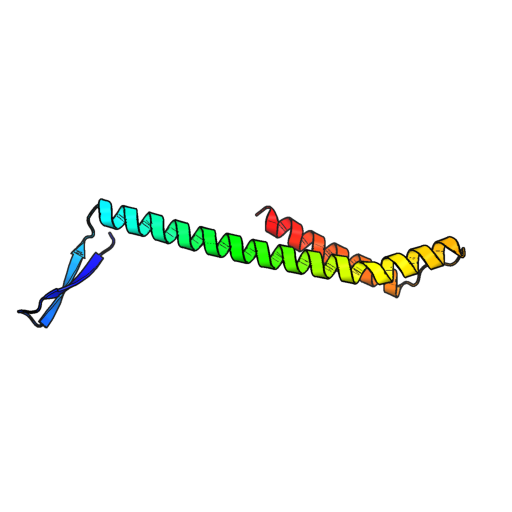2.415 3.562 6.477 1.00 98.19 87 ALA A C 1
ATOM 655 O O . ALA A 1 87 ? 2.965 4.001 5.466 1.00 98.19 87 ALA A O 1
ATOM 656 N N . ARG A 1 88 ? 2.254 2.247 6.673 1.00 97.81 88 ARG A N 1
ATOM 657 C CA . ARG A 1 88 ? 2.721 1.234 5.712 1.00 97.81 88 ARG A CA 1
ATOM 658 C C . ARG A 1 88 ? 2.019 1.368 4.359 1.00 97.81 88 ARG A C 1
ATOM 660 O O . ARG A 1 88 ? 2.681 1.347 3.323 1.00 97.81 88 ARG A O 1
ATOM 667 N N . ALA A 1 89 ? 0.698 1.556 4.355 1.00 97.75 89 ALA A N 1
ATOM 668 C CA . ALA A 1 89 ? -0.064 1.740 3.123 1.00 97.75 89 ALA A CA 1
ATOM 669 C C . ALA A 1 89 ? 0.338 3.016 2.369 1.00 97.75 89 ALA A C 1
ATOM 671 O O . ALA A 1 89 ? 0.383 3.006 1.141 1.00 97.75 89 ALA A O 1
ATOM 672 N N . ALA A 1 90 ? 0.656 4.106 3.073 1.00 97.88 90 ALA A N 1
ATOM 673 C CA . ALA A 1 90 ? 1.145 5.337 2.455 1.00 97.88 90 ALA A CA 1
ATOM 674 C C . ALA A 1 90 ? 2.473 5.111 1.715 1.00 97.88 90 ALA A C 1
ATOM 676 O O . ALA A 1 90 ? 2.592 5.495 0.552 1.00 97.88 90 ALA A O 1
ATOM 677 N N . THR A 1 91 ? 3.427 4.412 2.338 1.00 97.81 91 THR A N 1
ATOM 678 C CA . THR A 1 91 ? 4.703 4.045 1.701 1.00 97.81 91 THR A CA 1
ATOM 679 C C . THR A 1 91 ? 4.494 3.180 0.457 1.00 97.81 91 THR A C 1
ATOM 681 O O . THR A 1 91 ? 5.082 3.445 -0.588 1.00 97.81 91 THR A O 1
ATOM 684 N N . LEU A 1 92 ? 3.617 2.175 0.533 1.00 97.19 92 LEU A N 1
ATOM 685 C CA . LEU A 1 92 ? 3.311 1.292 -0.599 1.00 97.19 92 LEU A CA 1
ATOM 686 C C . LEU A 1 92 ? 2.625 2.035 -1.753 1.00 97.19 92 LEU A C 1
ATOM 688 O O . LEU A 1 92 ? 2.952 1.810 -2.914 1.00 97.19 92 LEU A O 1
ATOM 692 N N . ARG A 1 93 ? 1.703 2.958 -1.453 1.00 97.00 93 ARG A N 1
ATOM 693 C CA . ARG A 1 93 ? 1.061 3.798 -2.476 1.00 97.00 93 ARG A CA 1
ATOM 694 C C . ARG A 1 93 ? 2.058 4.740 -3.144 1.00 97.00 93 ARG A C 1
ATOM 696 O O . ARG A 1 93 ? 1.977 4.916 -4.353 1.00 97.00 93 ARG A O 1
ATOM 703 N N . ALA A 1 94 ? 3.009 5.296 -2.394 1.00 96.50 94 ALA A N 1
ATOM 704 C CA . ALA A 1 94 ? 4.086 6.097 -2.973 1.00 96.50 94 ALA A CA 1
ATOM 705 C C . ALA A 1 94 ? 4.941 5.266 -3.947 1.00 96.50 94 ALA A C 1
ATOM 707 O O . ALA A 1 94 ? 5.236 5.734 -5.042 1.00 96.50 94 ALA A O 1
ATOM 708 N N . ALA A 1 95 ? 5.238 4.011 -3.591 1.00 93.12 95 ALA A N 1
ATOM 709 C CA . ALA A 1 95 ? 6.001 3.091 -4.434 1.00 93.12 95 ALA A CA 1
ATOM 710 C C . ALA A 1 95 ? 5.294 2.688 -5.746 1.00 93.12 95 ALA A C 1
ATOM 712 O O . ALA A 1 95 ? 5.959 2.244 -6.673 1.00 93.12 95 ALA A O 1
ATOM 713 N N . LEU A 1 96 ? 3.966 2.837 -5.855 1.00 91.44 96 LEU A N 1
ATOM 714 C CA . LEU A 1 96 ? 3.227 2.591 -7.107 1.00 91.44 96 LEU A CA 1
ATOM 715 C C . LEU A 1 96 ? 3.301 3.755 -8.103 1.00 91.44 96 LEU A C 1
ATOM 717 O O . LEU A 1 96 ? 3.015 3.564 -9.286 1.00 91.44 96 LEU A O 1
ATOM 721 N N . VAL A 1 97 ? 3.587 4.961 -7.611 1.00 88.12 97 VAL A N 1
ATOM 722 C CA . VAL A 1 97 ? 3.634 6.186 -8.423 1.00 88.12 97 VAL A CA 1
ATOM 723 C C . VAL A 1 97 ? 5.033 6.406 -9.008 1.00 88.12 97 VAL A C 1
ATOM 725 O O . VAL A 1 97 ? 5.158 7.046 -10.050 1.00 88.12 97 VAL A O 1
ATOM 728 N N . THR A 1 98 ? 6.059 5.863 -8.352 1.00 71.44 98 THR A N 1
ATOM 729 C CA . THR A 1 98 ? 7.436 5.746 -8.857 1.00 71.44 98 THR A CA 1
ATOM 730 C C . THR A 1 98 ? 7.584 4.617 -9.866 1.00 71.44 98 THR A C 1
ATOM 732 O O . THR A 1 98 ? 8.314 4.832 -10.855 1.00 71.44 98 THR A O 1
#

Secondary structure (DSSP, 8-state):
--EEEEEETTTTEEEEEEPPHHHHHHHHHHHHHHHHHHHHHHHHHHHHH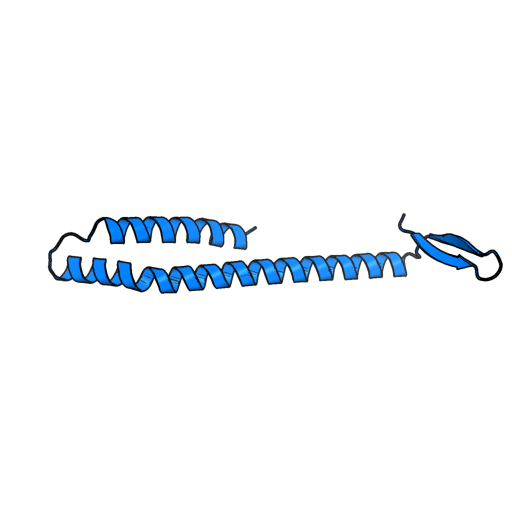HHHHHHHHHHHHHHHHHHHHTTPPPPHHHHHHHHHHHHHHHHHHHHHH-

Foldseek 3Di:
DDWDWDQPPVPRDTDTHDDDPVRVVVVVVVVVVVVVVVLVVLLVVLVVVLVVLVVVLVVLVVQCVVCVVVVHHGDPVSVVSNVVSVVSNVVSVVVNVD

Sequence (98 aa):
MNHRVVADLEAGMAVQVPLTAEEEQDLLTRRAAVGQREAEEARALIQAELARIDSRSVRPLRAILEAQTAGLSPESADMAMLAELNARAATLRAALVT

Radius of gyration: 27.02 Å; Cα contacts (8 Å, |Δi|>4): 60; chains: 1; bounding box: 61×32×63 Å

Mean predicted aligned error: 8.04 Å

Solvent-accessible surface area (backbone atoms only — not comparable to full-atom values): 5577 Å² total; per-residue (Å²): 137,64,66,46,81,44,77,39,86,89,73,80,43,77,43,76,42,72,54,51,74,67,57,49,49,52,52,51,51,52,52,50,52,49,55,50,50,54,52,51,53,53,50,50,53,48,52,52,50,47,54,51,46,55,64,62,44,51,59,37,52,49,52,37,50,52,24,50,76,70,76,41,80,53,58,66,66,40,54,51,51,48,53,51,49,50,53,53,46,51,55,50,55,54,62,71,77,107

pLDDT: mean 90.45, std 10.72, range [57.47, 98.25]

Nearest PDB structures (foldseek):
  5iit-assembly2_B  TM=8.141E-01  e=3.161E+00  Saccharomyces cerevisiae S288C
  6c48-assembly1_A  TM=9.249E-01  e=8.533E+00  Homo sapiens
  5l3d-assembly1_A  TM=4.509E-01  e=7.986E+00  Homo sapiens
  4czz-assembly1_A  TM=4.846E-01  e=9.741E+00  Homo sapiens
  5l3c-assembly1_A  TM=4.853E-01  e=9.741E+00  Homo sapiens